Protein 8EVK (pdb70)

Foldseek 3Di:
DDQDKDKDKDFQLWDWAQEAQDPVSRPGTAIKGKIKIWIARDDDDPDDDDVVVLSVVLVVCRRVVNYHHLVRSQVVSVVVVCVVPVRTQKMKMKMWGDPPDPPDIDIDMDIDGHD

Structure (mmCIF, N/CA/C/O backbone):
data_8EVK
#
_entry.id   8EVK
#
_cell.length_a   68.081
_cell.length_b   68.081
_cell.length_c   57.404
_cell.angle_alpha   90.000
_cell.angle_beta   90.000
_cell.angle_gamma   90.000
#
_symmetry.space_group_name_H-M   'I 4'
#
loop_
_entity.id
_entity.type
_entity.pdbx_description
1 polymer 'Dihydroneopterin aldolase'
2 non-polymer PTERINE
3 non-polymer 1,2-ETHANEDIOL
4 water water
#
loop_
_atom_site.group_PDB
_atom_site.id
_atom_site.type_symbol
_atom_site.label_atom_id
_atom_site.label_alt_id
_atom_site.label_comp_id
_atom_site.label_asym_id
_atom_site.label_entity_id
_atom_site.label_seq_id
_atom_site.pdbx_PDB_ins_code
_atom_site.Cartn_x
_atom_site.Cartn_y
_atom_site.Cartn_z
_atom_site.occupancy
_atom_site.B_iso_or_equiv
_atom_site.auth_seq_id
_atom_site.auth_comp_id
_atom_site.auth_asym_id
_atom_site.auth_atom_id
_atom_site.pdbx_PDB_model_num
ATOM 1 N N . GLY A 1 3 ? 3.76600 17.05300 -30.93100 1.000 38.77000 0 GLY A N 1
ATOM 2 C CA . GLY A 1 3 ? 4.52600 15.95200 -30.36300 1.000 47.02000 0 GLY A CA 1
ATOM 3 C C . GLY A 1 3 ? 4.32000 15.81100 -28.86500 1.000 44.16000 0 GLY A C 1
ATOM 4 O O . GLY A 1 3 ? 5.20800 15.35000 -28.14200 1.000 38.20000 0 GLY A O 1
ATOM 5 N N . MET A 1 4 ? 3.13600 16.20200 -28.39900 1.000 41.75000 1 MET A N 1
ATOM 6 C CA . MET A 1 4 ? 2.84000 16.25200 -26.97200 1.000 36.83000 1 MET A CA 1
ATOM 7 C C . MET A 1 4 ? 1.41900 15.76600 -26.75600 1.000 39.46000 1 MET A C 1
ATOM 8 O O . MET A 1 4 ? 0.47500 16.37400 -27.26600 1.000 41.85000 1 MET A O 1
ATOM 13 N N A LYS A 1 5 ? 1.27200 14.66400 -26.02700 0.490 25.14000 2 LYS A N 1
ATOM 14 N N B LYS A 1 5 ? 1.26100 14.68900 -25.98900 0.510 25.11000 2 LYS A N 1
ATOM 15 C CA A LYS A 1 5 ? -0.03100 14.15200 -25.63300 0.490 29.42000 2 LYS A CA 1
ATOM 16 C CA B LYS A 1 5 ? -0.05200 14.15500 -25.65100 0.510 29.41000 2 LYS A CA 1
ATOM 17 C C A LYS A 1 5 ? -0.14800 14.36000 -24.13200 0.490 24.73000 2 LYS A C 1
ATOM 18 C C B LYS A 1 5 ? -0.22100 14.26000 -24.14200 0.510 24.76000 2 LYS A C 1
ATOM 19 O O A LYS A 1 5 ? 0.72900 13.92500 -23.38100 0.490 24.80000 2 LYS A O 1
ATOM 20 O O B LYS A 1 5 ? 0.53900 13.63900 -23.39300 0.510 25.60000 2 LYS A O 1
ATOM 31 N N . THR A 1 6 ? -1.20000 15.05400 -23.70600 1.000 24.39000 3 THR A N 1
ATOM 32 C CA . THR A 1 6 ? -1.42100 15.38300 -22.29900 1.000 19.61000 3 THR A CA 1
ATOM 33 C C . THR A 1 6 ? -2.72300 14.74500 -21.84600 1.000 28.69000 3 THR A C 1
ATOM 34 O O . THR A 1 6 ? -3.78100 15.00100 -22.43400 1.000 29.70000 3 THR A O 1
ATOM 38 N N . LYS A 1 7 ? -2.65500 13.94100 -20.78900 1.000 18.39000 4 LYS A N 1
ATOM 39 C CA . LYS A 1 7 ? -3.82100 13.25300 -20.25900 1.000 18.81000 4 LYS A CA 1
ATOM 40 C C . LYS A 1 7 ? -4.00900 13.74400 -18.83600 1.000 19.15000 4 LYS A C 1
ATOM 41 O O . LYS A 1 7 ? -3.18600 13.44000 -17.96300 1.000 20.14000 4 LYS A O 1
ATOM 47 N N . GLN A 1 8 ? -5.06900 14.50600 -18.59600 1.000 17.79000 5 GLN A N 1
ATOM 48 C CA . GLN A 1 8 ? -5.36600 14.97800 -17.25600 1.000 16.66000 5 GLN A CA 1
ATOM 49 C C . GLN A 1 8 ? -6.26100 13.96700 -16.56700 1.000 18.68000 5 GLN A C 1
ATOM 50 O O . GLN A 1 8 ? -7.08000 13.31000 -17.21100 1.000 18.63000 5 GLN A O 1
ATOM 56 N N . GLY A 1 9 ? -6.10300 13.84600 -15.25900 1.000 16.17000 6 GLY A N 1
ATOM 57 C CA . GLY A 1 9 ? -6.94200 12.96100 -14.47800 1.000 16.59000 6 GLY A CA 1
ATOM 58 C C . GLY A 1 9 ? -7.44200 13.62800 -13.21400 1.000 17.51000 6 GLY A C 1
ATOM 59 O O . GLY A 1 9 ? -6.77600 14.48400 -12.62300 1.000 18.06000 6 GLY A O 1
ATOM 60 N N . VAL A 1 10 ? -8.65300 13.23900 -12.81800 1.000 16.33000 7 VAL A N 1
ATOM 61 C CA . VAL A 1 10 ? -9.18000 13.50600 -11.49000 1.000 17.81000 7 VAL A CA 1
ATOM 62 C C . VAL A 1 10 ? -9.38900 12.15900 -10.81200 1.000 17.70000 7 VAL A C 1
ATOM 63 O O . VAL A 1 10 ? -9.87700 11.20500 -11.43600 1.000 16.99000 7 VAL A O 1
ATOM 67 N N . HIS A 1 11 ? -8.99800 12.07200 -9.54400 1.000 18.37000 8 HIS A N 1
ATOM 68 C CA . HIS A 1 11 ? -8.93000 10.79000 -8.85100 1.000 18.30000 8 HIS A CA 1
ATOM 69 C C . HIS A 1 11 ? -9.64400 10.87800 -7.51600 1.000 22.76000 8 HIS A C 1
ATOM 70 O O . HIS A 1 11 ? -9.40100 11.80600 -6.74000 1.000 23.26000 8 HIS A O 1
ATOM 77 N N . VAL A 1 12 ? -10.55300 9.93400 -7.27300 1.000 16.04000 9 VAL A N 1
ATOM 78 C CA . VAL A 1 12 ? -11.15700 9.73000 -5.96500 1.000 16.85000 9 VAL A CA 1
ATOM 79 C C . VAL A 1 12 ? -10.83900 8.30100 -5.58300 1.000 21.18000 9 VAL A C 1
ATOM 80 O O . VAL A 1 12 ? -11.40200 7.36600 -6.15900 1.000 18.63000 9 VAL A O 1
ATOM 84 N N . HIS A 1 13 ? -9.96800 8.11000 -4.59600 1.000 19.68000 10 HIS A N 1
ATOM 85 C CA . HIS A 1 13 ? -9.51300 6.77500 -4.25800 1.000 21.22000 10 HIS A CA 1
ATOM 86 C C . HIS A 1 13 ? -9.89200 6.45300 -2.82200 1.000 23.31000 10 HIS A C 1
ATOM 87 O O . HIS A 1 13 ? -9.97400 7.35100 -1.97700 1.000 23.96000 10 HIS A O 1
ATOM 94 N N . ASN A 1 14 ? -10.15600 5.16900 -2.58400 1.000 21.36000 11 ASN A N 1
ATOM 95 C CA . ASN A 1 14 ? -10.49000 4.65900 -1.24700 1.000 23.26000 11 ASN A CA 1
ATOM 96 C C . ASN A 1 14 ? -11.65200 5.42200 -0.62800 1.000 26.31000 11 ASN A C 1
ATOM 97 O O . ASN A 1 14 ? -11.66300 5.72300 0.57000 1.000 26.66000 11 ASN A O 1
ATOM 102 N N . LEU A 1 15 ? -12.62200 5.78500 -1.45900 1.000 21.16000 12 LEU A N 1
ATOM 103 C CA . LEU A 1 15 ? -13.85600 6.38600 -0.97000 1.00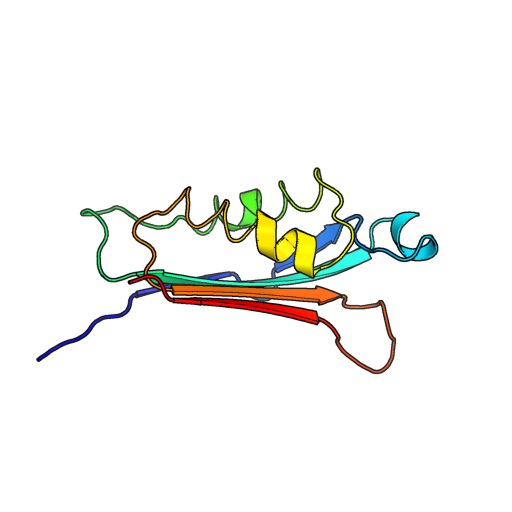0 20.68000 12 LEU A CA 1
ATOM 104 C C . LEU A 1 15 ? -14.64400 5.30300 -0.24700 1.000 27.09000 12 LEU A C 1
ATOM 105 O O . LEU A 1 15 ? -15.09400 4.33300 -0.86500 1.000 20.81000 12 LEU A O 1
ATOM 110 N N . VAL A 1 16 ? -14.79600 5.44200 1.06800 1.000 26.60000 13 VAL A N 1
ATOM 111 C CA . VAL A 1 16 ? -15.36500 4.38700 1.89700 1.000 29.17000 13 VAL A CA 1
ATOM 112 C C . VAL A 1 16 ? -16.66000 4.89400 2.51100 1.000 30.90000 13 VAL A C 1
ATOM 113 O O . VAL A 1 16 ? -16.71200 6.00900 3.04400 1.000 30.51000 13 VAL A O 1
ATOM 117 N N . PHE A 1 17 ? -17.71200 4.08700 2.40200 1.000 29.88000 14 PHE A N 1
ATOM 118 C CA . PHE A 1 17 ? -19.00500 4.40200 2.99000 1.000 28.15000 14 PHE A CA 1
ATOM 119 C C . PHE A 1 17 ? -19.79400 3.10400 3.07100 1.000 23.56000 14 PHE A C 1
ATOM 120 O O . PHE A 1 17 ? -19.34700 2.05900 2.60000 1.000 24.03000 14 PHE A O 1
ATOM 128 N N . GLU A 1 18 ? -20.95700 3.17000 3.71300 1.000 24.57000 15 GLU A N 1
ATOM 129 C CA . GLU A 1 18 ? -21.79900 1.99700 3.88500 1.000 22.68000 15 GLU A CA 1
ATOM 130 C C . GLU A 1 18 ? -23.01500 2.10300 2.98500 1.000 19.92000 15 GLU A C 1
ATOM 131 O O . GLU A 1 18 ? -23.61500 3.17500 2.85200 1.000 25.50000 15 GLU A O 1
ATOM 137 N N . THR A 1 19 ? -23.38700 0.97900 2.38800 1.000 22.94000 16 THR A N 1
ATOM 138 C CA . THR A 1 19 ? -24.52000 0.98400 1.48500 1.000 22.57000 16 THR A CA 1
ATOM 139 C C . THR A 1 19 ? -25.09000 -0.42500 1.40300 1.000 20.60000 16 THR A C 1
ATOM 140 O O . THR A 1 19 ? -24.38800 -1.40700 1.64400 1.000 20.73000 16 THR A O 1
ATOM 144 N N . ILE A 1 20 ? -26.37900 -0.50600 1.07700 1.000 21.55000 17 ILE A N 1
ATOM 145 C CA . ILE A 1 20 ? -26.95800 -1.77500 0.65900 1.000 21.03000 17 ILE A CA 1
ATOM 146 C C . ILE A 1 20 ? -26.42100 -2.10800 -0.72000 1.000 19.41000 17 ILE A C 1
ATOM 147 O O . ILE A 1 20 ? -26.50600 -1.29200 -1.65000 1.000 20.57000 17 ILE A O 1
ATOM 152 N N . LEU A 1 21 ? -25.88000 -3.31000 -0.85800 1.000 20.40000 18 LEU A N 1
ATOM 153 C CA . LEU A 1 21 ? -25.33500 -3.79300 -2.10900 1.000 20.19000 18 LEU A CA 1
ATOM 154 C C . LEU A 1 21 ? -25.27400 -5.30400 -2.01500 1.000 19.74000 18 LEU A C 1
ATOM 155 O O . LEU A 1 21 ? -24.89600 -5.85000 -0.97300 1.000 25.34000 18 LEU A O 1
ATOM 160 N N . GLY A 1 22 ? -25.63800 -5.97700 -3.08100 1.000 17.70000 19 GLY A N 1
ATOM 161 C CA . GLY A 1 22 ? -25.49000 -7.41800 -3.13500 1.000 17.94000 19 GLY A CA 1
ATOM 162 C C . GLY A 1 22 ? -26.64200 -8.14300 -3.78300 1.000 19.22000 19 GLY A C 1
ATOM 163 O O . GLY A 1 22 ? -27.78300 -7.67600 -3.78100 1.000 21.01000 19 GLY A O 1
ATOM 164 N N A ILE A 1 23 ? -26.34300 -9.29300 -4.37900 0.390 20.87000 20 ILE A N 1
ATOM 165 N N B ILE A 1 23 ? -26.34100 -9.31300 -4.34500 0.610 20.87000 20 ILE A N 1
ATOM 166 C CA A ILE A 1 23 ? -27.40500 -10.14700 -4.89500 0.390 22.19000 20 ILE A CA 1
ATOM 167 C CA B ILE A 1 23 ? -27.35500 -10.17500 -4.94100 0.610 22.18000 20 ILE A CA 1
ATOM 168 C C A ILE A 1 23 ? -27.87700 -11.15200 -3.84800 0.390 22.88000 20 ILE A C 1
ATOM 169 C C B ILE A 1 23 ? -27.75600 -11.33700 -4.02800 0.610 21.82000 20 ILE A C 1
ATOM 170 O O A ILE A 1 23 ? -29.07000 -11.47700 -3.79900 0.390 21.70000 20 ILE A O 1
ATOM 171 O O B ILE A 1 23 ? -28.80300 -11.96000 -4.26200 0.610 25.23000 20 ILE A O 1
ATOM 180 N N . LEU A 1 24 ? -26.97300 -11.63300 -2.99500 1.000 26.11000 21 LEU A N 1
ATOM 181 C CA . LEU A 1 24 ? -27.35000 -12.62700 -2.00000 1.000 23.64000 21 LEU A CA 1
ATOM 182 C C . LEU A 1 24 ? -28.22000 -11.99200 -0.92400 1.000 24.82000 21 LEU A C 1
ATOM 183 O O . LEU A 1 24 ? -27.91700 -10.90700 -0.42100 1.000 27.66000 21 LEU A O 1
ATOM 188 N N . GLU A 1 25 ? -29.29800 -12.69200 -0.56400 1.000 27.74000 22 GLU A N 1
ATOM 189 C CA . GLU A 1 25 ? -30.30100 -12.10800 0.32500 1.000 31.78000 22 GLU A CA 1
ATOM 190 C C . GLU A 1 25 ? -29.69700 -11.63900 1.64300 1.000 26.42000 22 GLU A C 1
ATOM 191 O O . GLU A 1 25 ? -30.07400 -10.57900 2.15600 1.000 27.56000 22 GLU A O 1
ATOM 197 N N . PHE A 1 26 ? -28.75300 -12.40800 2.21200 1.000 20.88000 23 PHE A N 1
ATOM 198 C CA . PHE A 1 26 ? -28.20400 -12.03700 3.51100 1.000 18.98000 23 PHE A CA 1
ATOM 199 C C . PHE A 1 26 ? -27.50300 -10.68600 3.47000 1.000 21.95000 23 PHE A C 1
ATOM 200 O O . PHE A 1 26 ? -27.48800 -9.96600 4.47300 1.000 23.63000 23 PHE A O 1
ATOM 208 N N . GLU A 1 27 ? -26.95000 -10.31500 2.31400 1.000 28.88000 24 GLU A N 1
ATOM 209 C CA . GLU A 1 27 ? -26.14500 -9.10300 2.23600 1.000 29.05000 24 GLU A CA 1
ATOM 210 C C . GLU A 1 27 ? -27.00500 -7.86000 2.25400 1.000 32.03000 24 GLU A C 1
ATOM 211 O O . GLU A 1 27 ? -26.55100 -6.79900 2.70100 1.000 32.16000 24 GLU A O 1
ATOM 217 N N . ARG A 1 28 ? -28.23600 -7.97200 1.77800 1.000 25.88000 25 ARG A N 1
ATOM 218 C CA . ARG A 1 28 ? -29.13000 -6.83400 1.63600 1.000 31.44000 25 ARG A CA 1
ATOM 219 C C . ARG A 1 28 ? -29.89700 -6.51100 2.90600 1.000 31.05000 25 ARG A C 1
ATOM 220 O O . ARG A 1 28 ? -30.69700 -5.57000 2.90600 1.000 29.52000 25 ARG A O 1
ATOM 228 N N . LEU A 1 29 ? -29.67700 -7.25200 3.98600 1.000 26.50000 26 LEU A N 1
ATOM 229 C CA . LEU A 1 29 ? -30.39000 -6.95500 5.21700 1.000 24.56000 26 LEU A CA 1
ATOM 230 C C . LEU A 1 29 ? -29.91900 -5.64800 5.83500 1.000 29.31000 26 LEU A C 1
ATOM 231 O O . LEU A 1 29 ? -30.72400 -4.91000 6.41600 1.000 32.07000 26 LEU A O 1
ATOM 236 N N . LYS A 1 30 ? -28.63000 -5.34700 5.72800 1.000 25.18000 27 LYS A N 1
ATOM 237 C CA . LYS A 1 30 ? -28.04100 -4.17900 6.36700 1.000 24.32000 27 LYS A CA 1
ATOM 238 C C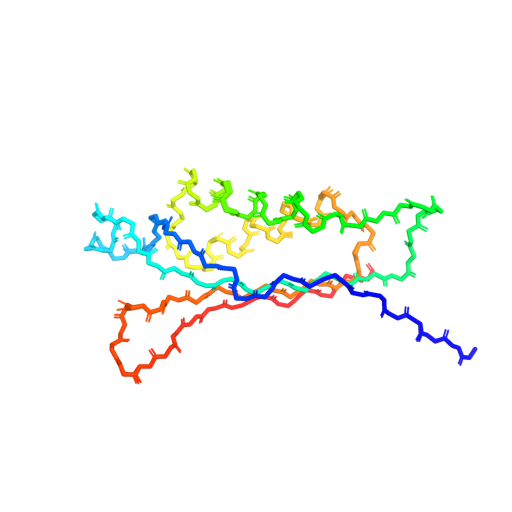 . LYS A 1 30 ? -26.97200 -3.62100 5.43900 1.000 22.29000 27 LYS A C 1
ATOM 239 O O . LYS A 1 30 ? -26.42200 -4.35200 4.61200 1.000 26.35000 27 LYS A O 1
ATOM 245 N N . PRO A 1 31 ? -26.69200 -2.31500 5.52400 1.000 29.55000 28 PRO A N 1
ATOM 246 C CA . PRO A 1 31 ? -25.60100 -1.74000 4.71900 1.000 24.94000 28 PRO A CA 1
ATOM 247 C C . PRO A 1 31 ? -24.26100 -2.35400 5.09300 1.000 27.55000 28 PRO A C 1
ATOM 248 O O . PRO A 1 31 ? -24.03100 -2.75000 6.24100 1.000 26.99000 28 PRO A O 1
ATOM 252 N N . GLN A 1 32 ? -23.36100 -2.42900 4.10400 1.000 22.73000 29 GLN A N 1
ATOM 253 C CA . GLN A 1 32 ? -22.02600 -2.98000 4.30700 1.000 21.49000 29 GLN A CA 1
ATOM 254 C C . GLN A 1 32 ? -20.99200 -1.97500 3.81900 1.000 25.86000 29 GLN A C 1
ATOM 255 O O . GLN A 1 32 ? -21.30200 -1.07400 3.03600 1.000 23.16000 29 GLN A O 1
ATOM 261 N N . LYS A 1 33 ? -19.76000 -2.14200 4.29700 1.000 28.77000 30 LYS A N 1
ATOM 262 C CA . LYS A 1 33 ? -18.69900 -1.18800 4.00000 1.000 27.22000 30 LYS A CA 1
ATOM 263 C C . LYS A 1 33 ? -18.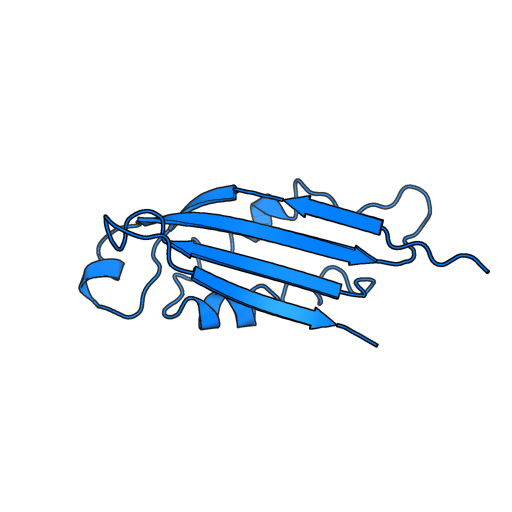10100 -1.50000 2.64000 1.000 21.78000 30 LYS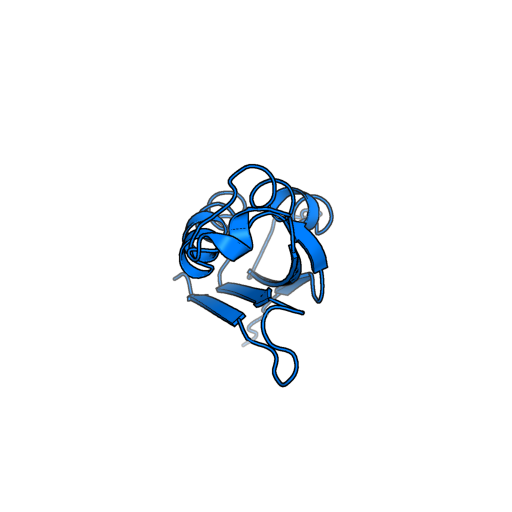 A C 1
ATOM 264 O O . LYS A 1 33 ? -17.65900 -2.62500 2.38300 1.000 24.04000 30 LYS A O 1
ATOM 270 N N . ILE A 1 34 ? -18.06900 -0.49300 1.77100 1.000 23.49000 31 ILE A N 1
ATOM 271 C CA . ILE A 1 34 ? -17.44600 -0.64600 0.46900 1.000 23.65000 31 ILE A CA 1
ATOM 272 C C . ILE A 1 34 ? -16.37700 0.42500 0.29100 1.000 21.55000 31 ILE A C 1
ATOM 273 O O . ILE A 1 34 ? -16.32400 1.41600 1.01600 1.000 23.04000 31 ILE A O 1
ATOM 278 N N . SER A 1 35 ? -15.54600 0.22600 -0.72700 1.000 19.55000 32 SER A N 1
ATOM 279 C CA . SER A 1 35 ? -14.48700 1.16500 -1.05200 1.000 21.06000 32 SER A CA 1
ATOM 280 C C . SER A 1 35 ? -14.52800 1.35400 -2.55900 1.000 17.09000 32 SER A C 1
ATOM 281 O O . SER A 1 35 ? -14.55900 0.36700 -3.29700 1.000 18.78000 32 SER A O 1
ATOM 284 N N . VAL A 1 36 ? -14.54300 2.60800 -3.00400 1.000 17.09000 33 VAL A N 1
ATOM 285 C CA . VAL A 1 36 ? -14.66600 2.92800 -4.43000 1.000 14.56000 33 VAL A CA 1
ATOM 286 C C . VAL A 1 36 ? -13.41700 3.67000 -4.88300 1.000 17.49000 33 VAL A C 1
ATOM 287 O O . VAL A 1 36 ? -12.95200 4.59500 -4.20700 1.000 16.67000 33 VAL A O 1
ATOM 291 N N . ASP A 1 37 ? -12.89600 3.29700 -6.05400 1.000 14.49000 34 ASP A N 1
ATOM 292 C CA . ASP A 1 37 ? -11.82600 4.04900 -6.69900 1.000 15.44000 34 ASP A CA 1
ATOM 293 C C . ASP A 1 37 ? -12.35000 4.52000 -8.04500 1.000 15.54000 34 ASP A C 1
ATOM 294 O O . ASP A 1 37 ? -12.92700 3.72400 -8.80100 1.000 15.60000 34 ASP A O 1
ATOM 299 N N . LEU A 1 38 ? -12.18200 5.80100 -8.33100 1.000 14.64000 35 LEU A N 1
ATOM 300 C CA . LEU A 1 38 ? -12.59700 6.36800 -9.61000 1.000 13.56000 35 LEU A CA 1
ATOM 301 C C . LEU A 1 38 ? -11.48000 7.21700 -10.19500 1.000 15.49000 35 LEU A C 1
ATOM 302 O O . LEU A 1 38 ? -10.93400 8.08900 -9.51100 1.000 15.28000 35 LEU A O 1
ATOM 307 N N . ASP A 1 39 ? -11.15700 6.97700 -11.46200 1.000 14.80000 36 ASP A N 1
ATOM 308 C CA . ASP A 1 39 ? -10.27100 7.84000 -12.22900 1.000 14.77000 36 ASP A CA 1
ATOM 309 C C . ASP A 1 39 ? -11.06500 8.33400 -13.42400 1.000 17.40000 36 ASP A C 1
ATOM 310 O O . ASP A 1 39 ? -11.68500 7.53000 -14.13300 1.000 15.90000 36 ASP A O 1
ATOM 315 N N . LEU A 1 40 ? -11.05800 9.64100 -13.64400 1.000 14.18000 37 LEU A N 1
ATOM 316 C CA . LEU A 1 40 ? -11.66100 10.23100 -14.83100 1.000 14.63000 37 LEU A CA 1
ATOM 317 C C . LEU A 1 40 ? -10.55700 10.94500 -15.58700 1.000 16.76000 37 LEU A C 1
ATOM 318 O O . LEU A 1 40 ? -9.86200 11.78600 -15.00800 1.000 20.26000 37 LEU A O 1
ATOM 323 N N . PHE A 1 41 ? -10.40700 10.64200 -16.86900 1.000 15.64000 38 PHE A N 1
ATOM 324 C CA . PHE A 1 41 ? -9.33200 11.22900 -17.65900 1.000 15.19000 38 PHE A CA 1
ATOM 325 C C . PHE A 1 41 ? -9.91900 12.05500 -18.79400 1.000 18.81000 38 PHE A C 1
ATOM 326 O O . PHE A 1 41 ? -10.99300 11.74100 -19.31600 1.000 20.14000 38 PHE A O 1
ATOM 334 N N . TYR A 1 42 ? -9.20700 13.11300 -19.16400 1.000 18.34000 39 TYR A N 1
ATOM 335 C CA . TYR A 1 42 ? -9.64800 13.95600 -20.27000 1.000 21.62000 39 TYR A CA 1
ATOM 336 C C . TYR A 1 42 ? -8.44700 14.64200 -20.90100 1.000 20.76000 39 TYR A C 1
ATOM 337 O O . TYR A 1 42 ? -7.33700 14.63900 -20.36100 1.000 23.15000 39 TYR A O 1
ATOM 346 N N . THR A 1 43 ? -8.68200 15.24200 -22.06800 1.000 26.07000 40 THR A N 1
ATOM 347 C CA . THR A 1 43 ? -7.64400 15.99700 -22.75200 1.000 33.62000 40 THR A CA 1
ATOM 348 C C . THR A 1 43 ? -7.83300 17.50500 -22.63600 1.000 37.31000 40 THR A C 1
ATOM 349 O O . THR A 1 43 ? -6.84900 18.22300 -22.45200 1.000 47.18000 40 THR A O 1
ATOM 353 N N . GLN A 1 44 ? -9.06400 18.01700 -22.69800 1.000 34.64000 41 GLN A N 1
ATOM 354 C CA . GLN A 1 44 ? -9.22100 19.44700 -22.46900 1.000 46.29000 41 GLN A CA 1
ATOM 355 C C . GLN A 1 44 ? -10.62900 19.78300 -22.00800 1.000 46.84000 41 GLN A C 1
ATOM 356 O O . GLN A 1 44 ? -11.60200 19.15900 -22.43800 1.000 46.35000 41 GLN A O 1
ATOM 362 N N . LEU A 1 45 ? -10.64300 20.76400 -21.04300 1.000 49.56000 42 LEU A N 1
ATOM 363 C CA . LEU A 1 45 ? -11.80300 21.42700 -20.47400 1.000 55.02000 42 LEU A CA 1
ATOM 364 C C . LEU A 1 45 ? -11.79500 22.89500 -20.89000 1.000 66.14000 42 LEU A C 1
ATOM 365 O O . LEU A 1 45 ? -10.83300 23.37600 -21.49600 1.000 69.03000 42 LEU A O 1
ATOM 370 N N . PRO A 1 46 ? -12.85900 23.63900 -20.58900 1.000 71.90000 43 PRO A N 1
ATOM 371 C CA . PRO A 1 46 ? -12.79600 25.09900 -20.73700 1.000 69.03000 43 PRO A CA 1
ATOM 372 C C . PRO A 1 46 ? -11.86600 25.72500 -19.70600 1.000 69.06000 43 PRO A C 1
ATOM 373 O O . PRO A 1 46 ? -11.40400 25.08800 -18.75500 1.000 64.84000 43 PRO A O 1
ATOM 377 N N . ASN A 1 47 ? -11.59700 27.01100 -19.91300 0.600 68.17000 44 ASN A N 1
ATOM 378 C CA . ASN A 1 47 ? -10.71100 27.75900 -19.03100 0.600 69.33000 44 ASN A CA 1
ATOM 379 C C . ASN A 1 47 ? -11.35600 27.94000 -17.65900 0.600 70.94000 44 ASN A C 1
ATOM 380 O O . ASN A 1 47 ? -12.52200 28.33600 -17.55700 0.600 70.95000 44 ASN A O 1
ATOM 385 N N . LYS A 1 48 ? -10.59500 27.63100 -16.60400 1.000 70.39000 45 LYS A N 1
ATOM 386 C CA . LYS A 1 48 ? -11.05000 27.62800 -15.21100 1.000 71.15000 45 LYS A CA 1
ATOM 387 C C . LYS A 1 48 ? -12.16100 26.61800 -14.91900 1.000 67.22000 45 LYS A C 1
ATOM 388 O O . LYS A 1 48 ? -12.74700 26.64900 -13.82900 1.000 63.01000 45 LYS A O 1
ATOM 394 N N . ALA A 1 49 ? -12.46900 25.72800 -15.85700 1.000 63.87000 46 ALA A N 1
ATOM 395 C CA . ALA A 1 49 ? -13.38300 24.62800 -15.60200 1.000 58.86000 46 ALA A CA 1
ATOM 396 C C . ALA A 1 49 ? -12.61600 23.44500 -15.01600 1.000 53.62000 46 ALA A C 1
ATOM 397 O O . ALA A 1 49 ? -11.40200 23.31100 -15.18800 1.000 48.63000 46 ALA A O 1
ATOM 399 N N . TYR A 1 50 ? -13.37900 22.56400 -14.30600 1.000 47.75000 47 TYR A N 1
ATOM 400 C CA . TYR A 1 50 ? -12.73000 21.42300 -13.68000 1.000 36.23000 47 TYR A CA 1
ATOM 401 C C . TYR A 1 50 ? -13.79000 20.38600 -13.34200 1.000 39.61000 47 TYR A C 1
ATOM 402 O O . TYR A 1 50 ? -14.96600 20.71700 -13.16800 1.000 42.15000 47 TYR A O 1
ATOM 411 N N . LEU A 1 51 ? -13.37100 19.12600 -13.29600 1.000 32.47000 48 LEU A N 1
ATOM 412 C CA . LEU A 1 51 ? -14.23900 18.04300 -12.84400 1.000 32.35000 48 LEU A CA 1
ATOM 413 C C . LEU A 1 51 ? -14.15500 18.03400 -11.32400 1.000 34.24000 48 LEU A C 1
ATOM 414 O O . LEU A 1 51 ? -13.17800 17.55800 -10.74200 1.000 28.73000 48 LEU A O 1
ATOM 419 N N . ASP A 1 52 ? -15.17900 18.57600 -10.67900 1.000 30.32000 49 ASP A N 1
ATOM 420 C CA . ASP A 1 52 ? -15.14300 18.84000 -9.24800 1.000 27.68000 49 ASP A CA 1
ATOM 421 C C . ASP A 1 52 ? -15.18900 17.52600 -8.47300 1.000 36.17000 49 ASP A C 1
ATOM 422 O O . ASP A 1 52 ? -16.21900 16.84400 -8.45800 1.000 31.43000 49 ASP A O 1
ATOM 427 N N . TYR A 1 53 ? -14.08800 17.17600 -7.79700 1.000 26.24000 50 TYR A N 1
ATOM 428 C CA . TYR A 1 53 ? -14.07200 15.94000 -7.02500 1.000 24.27000 50 TYR A CA 1
ATOM 429 C C . TYR A 1 53 ? -15.12300 15.92800 -5.92100 1.000 33.74000 50 TYR A C 1
ATOM 430 O O . TYR A 1 53 ? -15.52600 14.84600 -5.48200 1.000 32.18000 50 TYR A O 1
ATOM 439 N N . ILE A 1 54 ? -15.58200 17.10300 -5.47700 1.000 30.15000 51 ILE A N 1
ATOM 440 C CA . ILE A 1 54 ? -16.62200 17.16600 -4.45200 1.000 30.46000 51 ILE A CA 1
ATOM 441 C C . ILE A 1 54 ? -17.93700 16.61000 -4.99200 1.000 23.97000 51 ILE A C 1
ATOM 442 O O . ILE A 1 54 ? -18.55200 15.72300 -4.38500 1.000 35.05000 51 ILE A O 1
ATOM 447 N N A LYS A 1 55 ? -18.37600 17.10500 -6.15300 0.490 30.11000 52 LYS A N 1
ATOM 448 N N B LYS A 1 55 ? -18.40100 17.14800 -6.11700 0.510 30.14000 52 LYS A N 1
ATOM 449 C CA A LYS A 1 55 ? -19.62300 16.63700 -6.75500 0.490 29.95000 52 LYS A CA 1
ATOM 450 C CA B LYS A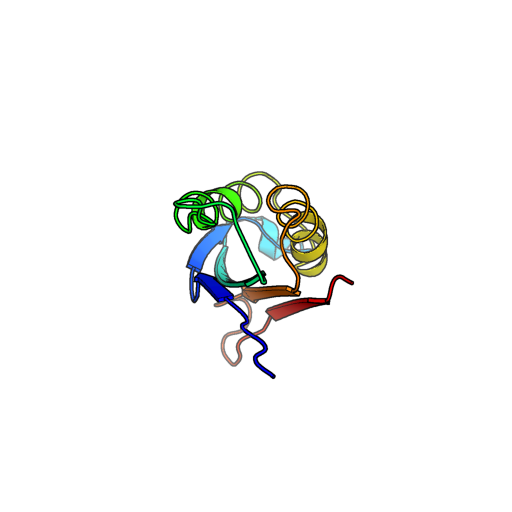 1 55 ? -19.61600 16.61700 -6.71900 0.510 29.97000 52 LYS A CA 1
ATOM 451 C C A LYS A 1 55 ? -19.50500 15.23100 -7.32600 0.490 28.78000 52 LYS A C 1
ATOM 452 C C B LYS A 1 55 ? -19.45500 15.13700 -7.03200 0.510 29.45000 52 LYS A C 1
ATOM 453 O O A LYS A 1 55 ? -20.52900 14.58400 -7.57600 0.490 24.58000 52 LYS A O 1
ATOM 454 O O B LYS A 1 55 ? -20.35300 14.33400 -6.75000 0.510 26.05000 52 LYS A O 1
ATOM 465 N N . ILE A 1 56 ? -18.28600 14.75100 -7.55300 1.000 28.22000 53 ILE A N 1
ATOM 466 C CA . ILE A 1 56 ? -18.09800 13.38900 -8.04000 1.000 29.19000 53 ILE A CA 1
ATOM 467 C C . ILE A 1 56 ? -18.28000 12.39800 -6.90200 1.000 27.89000 53 ILE A C 1
ATOM 468 O O . ILE A 1 56 ? -19.00200 11.39500 -7.02200 1.000 23.57000 53 ILE A O 1
ATOM 473 N N . GLN A 1 57 ? -17.64200 12.67800 -5.77100 1.000 22.39000 54 GLN A N 1
ATOM 474 C CA . GLN A 1 57 ? -17.75300 11.82100 -4.60500 1.000 23.98000 54 GLN A CA 1
ATOM 475 C C . GLN A 1 57 ? -19.18800 11.77500 -4.10100 1.000 27.78000 54 GLN A C 1
ATOM 476 O O . GLN A 1 57 ? -19.71000 10.70200 -3.78300 1.000 26.39000 54 GLN A O 1
ATOM 482 N N . GLU A 1 58 ? -19.85900 12.92600 -4.07300 1.000 29.24000 55 GLU A N 1
ATOM 483 C CA . GLU A 1 58 ? -21.22800 12.95600 -3.56700 1.000 29.81000 55 GLU A CA 1
ATOM 484 C C . GLU A 1 58 ? -22.18300 12.21000 -4.48900 1.000 27.27000 55 GLU A C 1
ATOM 485 O O . GLU A 1 58 ? -23.10300 11.53900 -4.01200 1.000 28.37000 55 GLU A O 1
ATOM 491 N N . LEU A 1 59 ? -21.97300 12.29700 -5.80200 1.000 28.44000 56 LEU A N 1
ATOM 492 C CA . LEU A 1 59 ? -22.83100 11.57400 -6.73500 1.000 22.61000 56 LEU A CA 1
ATOM 493 C C . LEU A 1 59 ? -22.67700 10.06400 -6.56800 1.000 26.19000 56 LEU A C 1
ATOM 494 O O . LEU A 1 59 ? -23.67200 9.32500 -6.57100 1.000 24.65000 56 LEU A O 1
ATOM 499 N N . ILE A 1 60 ? -21.44200 9.58300 -6.40600 1.000 24.44000 57 ILE A N 1
ATOM 500 C CA . ILE A 1 60 ? -21.22500 8.14400 -6.25600 1.000 21.03000 57 ILE A CA 1
ATOM 501 C C . ILE A 1 60 ? -21.92700 7.62600 -5.01300 1.000 25.09000 57 ILE A C 1
ATOM 502 O O . ILE A 1 60 ? -22.63400 6.61300 -5.05400 1.000 22.07000 57 ILE A O 1
ATOM 507 N N A GLN A 1 61 ? -21.76200 8.32700 -3.89300 0.570 21.36000 58 GLN A N 1
ATOM 508 N N B GLN A 1 61 ? -21.72000 8.29300 -3.87700 0.430 21.39000 58 GLN A N 1
ATOM 509 C CA A GLN A 1 61 ? -22.46300 7.92300 -2.68400 0.570 23.77000 58 GLN A CA 1
ATOM 510 C CA B GLN A 1 61 ? -22.25400 7.77000 -2.62500 0.430 23.81000 58 GLN A CA 1
ATOM 511 C C A GLN A 1 61 ? -23.97100 8.01100 -2.87800 0.570 22.77000 58 GLN A C 1
ATOM 512 C C B GLN A 1 61 ? -23.77300 7.85900 -2.59000 0.430 24.36000 58 GLN A C 1
ATOM 513 O O A GLN A 1 61 ? -24.70400 7.08600 -2.50900 0.570 23.17000 58 GLN A O 1
ATOM 514 O O B GLN A 1 61 ? -24.44600 6.91500 -2.15700 0.430 22.96000 58 GLN A O 1
ATOM 525 N N A LYS A 1 62 ? -24.44800 9.09300 -3.50100 0.570 22.73000 59 LYS A N 1
ATOM 526 N N B LYS A 1 62 ? -24.32700 8.98900 -3.03400 0.430 23.36000 59 LYS A N 1
ATOM 527 C CA A LYS A 1 62 ? -25.88700 9.25900 -3.68500 0.570 19.94000 59 LYS A CA 1
ATOM 528 C CA B LYS A 1 62 ? -25.77400 9.16600 -3.02300 0.430 22.13000 59 LYS A CA 1
ATOM 529 C C A LYS A 1 62 ? -26.48400 8.12800 -4.51200 0.570 24.05000 59 LYS A C 1
ATOM 530 C C B LYS A 1 62 ? -26.46300 8.11500 -3.88300 0.430 22.67000 59 LYS A C 1
ATOM 531 O O A LYS A 1 62 ? -27.55000 7.60000 -4.17300 0.570 21.50000 59 LYS A O 1
ATOM 532 O O B LYS A 1 62 ? -27.43600 7.48600 -3.45100 0.430 23.91000 59 LYS A O 1
ATOM 543 N N A MET A 1 63 ? -25.81900 7.74000 -5.60100 0.570 19.31000 60 MET A N 1
ATOM 544 N N B MET A 1 63 ? -25.96700 7.90600 -5.10600 0.430 20.65000 60 MET A N 1
ATOM 545 C CA A MET A 1 63 ? -26.38900 6.69700 -6.44800 0.570 18.78000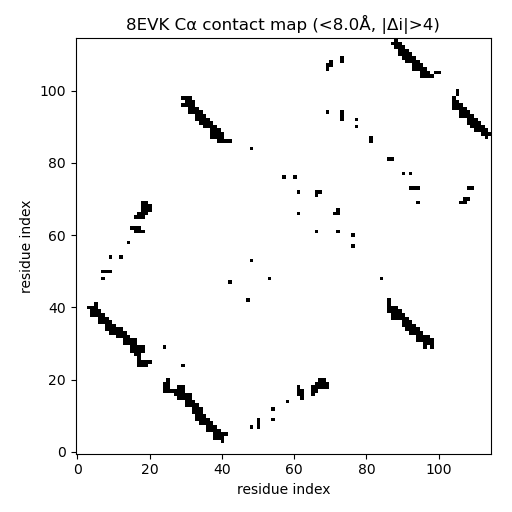 60 MET A CA 1
ATOM 546 C CA B MET A 1 63 ? -26.59600 6.94200 -6.00600 0.430 19.60000 60 MET A CA 1
ATOM 547 C C A MET A 1 63 ? -26.35400 5.33900 -5.76000 0.570 22.07000 60 MET A C 1
ATOM 548 C C B MET A 1 63 ? -26.54800 5.53300 -5.43000 0.430 21.26000 60 MET A C 1
ATOM 549 O O A MET A 1 63 ? -27.32100 4.57400 -5.84400 0.570 21.68000 60 MET A O 1
ATOM 550 O O B MET A 1 63 ? -27.57200 4.84500 -5.36100 0.430 21.30000 60 MET A O 1
ATOM 559 N N A MET A 1 64 ? -25.25800 5.01900 -5.06800 0.570 20.37000 61 MET A N 1
ATOM 560 N N B MET A 1 64 ? -25.36300 5.08000 -5.01500 0.430 20.34000 61 MET A N 1
ATOM 561 C CA A MET A 1 64 ? -25.16300 3.71500 -4.41800 0.570 21.44000 61 MET A CA 1
ATOM 562 C CA B MET A 1 64 ? -25.25700 3.72900 -4.47300 0.430 21.40000 61 MET A CA 1
ATOM 563 C C A MET A 1 64 ? -26.18200 3.58600 -3.29200 0.570 21.01000 61 MET A C 1
ATOM 564 C C B MET A 1 64 ? -26.14400 3.55400 -3.24800 0.430 21.04000 61 MET A C 1
ATOM 565 O O A MET A 1 64 ? -26.91700 2.59300 -3.21600 0.570 22.24000 61 MET A O 1
ATOM 566 O O B MET A 1 64 ? -26.75600 2.49400 -3.06300 0.430 22.83000 61 MET A O 1
ATOM 575 N N . GLN A 1 65 ? -26.21400 4.58400 -2.38700 1.000 21.99000 62 GLN A N 1
ATOM 576 C CA . GLN A 1 65 ? -27.09400 4.50600 -1.21700 1.000 23.98000 62 GLN A CA 1
ATOM 577 C C . GLN A 1 65 ? -28.58700 4.49500 -1.58300 1.000 28.01000 62 GLN A C 1
ATOM 578 O O . GLN A 1 65 ? -29.38700 3.74000 -0.96700 1.000 36.22000 62 GLN A O 1
ATOM 584 N N . GLU A 1 66 ? -28.96500 5.25800 -2.63000 1.000 24.76000 63 GLU A N 1
ATOM 585 C CA . GLU A 1 66 ? -30.37800 5.31400 -2.99600 1.000 27.98000 63 GLU A CA 1
ATOM 586 C C . GLU A 1 66 ? -30.79700 4.12600 -3.85300 1.000 27.92000 63 GLU A C 1
ATOM 587 O O . GLU A 1 66 ? -31.89400 3.58400 -3.66700 1.000 32.46000 63 GLU A O 1
ATOM 593 N N . LYS A 1 67 ? -29.96200 3.72300 -4.81000 1.000 23.20000 64 LYS A N 1
ATOM 594 C CA . LYS A 1 67 ? -30.36300 2.69000 -5.76200 1.000 22.38000 64 LYS A CA 1
ATOM 595 C C . LYS A 1 67 ? -30.23700 1.27200 -5.22400 1.000 20.94000 64 LYS A C 1
ATOM 596 O O . LYS A 1 67 ? -30.91900 0.38000 -5.74400 1.000 22.59000 64 LYS A O 1
ATOM 602 N N . GLN A 1 68 ? -29.39500 1.04200 -4.21600 1.000 21.48000 65 GLN A N 1
ATOM 603 C CA . GLN A 1 68 ? -29.27900 -0.26300 -3.55700 1.000 20.22000 65 GLN A CA 1
ATOM 604 C C . GLN A 1 68 ? -29.07300 -1.38300 -4.58300 1.000 19.74000 65 GLN A C 1
ATOM 605 O O . GLN A 1 68 ? -29.84500 -2.33800 -4.68700 1.000 21.84000 65 GLN A O 1
ATOM 611 N N . TYR A 1 69 ? -28.00300 -1.24400 -5.36300 1.000 17.52000 66 TYR A N 1
ATOM 612 C CA . TYR A 1 69 ? -27.75800 -2.13900 -6.47900 1.000 17.05000 66 TYR A CA 1
ATOM 613 C C . TYR A 1 69 ? -27.59100 -3.58700 -6.02400 1.000 17.02000 66 TYR A C 1
ATOM 614 O O . TYR A 1 69 ? -27.20700 -3.88300 -4.88800 1.000 18.31000 66 TYR A O 1
ATOM 623 N N . LEU A 1 70 ? -27.87500 -4.50100 -6.95400 1.000 17.03000 67 LEU A N 1
ATOM 624 C CA . LEU A 1 70 ? -27.70600 -5.93000 -6.73400 1.000 16.95000 67 LEU A CA 1
ATOM 625 C C . LEU A 1 70 ? -26.24900 -6.33200 -6.96300 1.000 16.19000 67 LEU A C 1
ATOM 626 O O . LEU A 1 70 ? -25.46000 -6.36300 -6.01200 1.000 18.03000 67 LEU A O 1
ATOM 631 N N . LEU A 1 71 ? -25.87600 -6.63900 -8.19900 1.000 20.43000 68 LEU A N 1
ATOM 632 C CA . LEU A 1 71 ? -24.48300 -6.96000 -8.49000 1.000 18.46000 68 LEU A CA 1
ATOM 633 C C . LEU A 1 71 ? -23.62800 -5.70100 -8.46800 1.000 24.17000 68 LEU A C 1
ATOM 634 O O . LEU A 1 71 ? -24.10400 -4.59400 -8.74800 1.000 18.40000 68 LEU A O 1
ATOM 639 N N . ILE A 1 72 ? -22.34700 -5.87000 -8.11400 1.000 19.37000 69 ILE A N 1
ATOM 640 C CA . ILE A 1 72 ? -21.41000 -4.76300 -8.28500 1.000 16.09000 69 ILE A CA 1
ATOM 641 C C . ILE A 1 72 ? -21.45400 -4.29300 -9.72600 1.000 18.76000 69 ILE A C 1
ATOM 642 O O . ILE A 1 72 ? -21.41500 -3.08700 -10.00500 1.000 17.91000 69 ILE A O 1
ATOM 647 N N . GLU A 1 73 ? -21.54900 -5.24600 -10.65600 1.000 18.51000 70 GLU A N 1
ATOM 648 C CA . GLU A 1 73 ? -21.58700 -4.93500 -12.07600 1.000 18.61000 70 GLU A CA 1
ATOM 649 C C . GLU A 1 73 ? -22.79300 -4.07100 -12.42000 1.000 20.58000 70 GLU A C 1
ATOM 650 O O . GLU A 1 73 ? -22.72100 -3.25500 -13.34100 1.000 21.32000 70 GLU A O 1
ATOM 656 N N . ASP A 1 74 ? -23.89600 -4.21000 -11.67800 1.000 20.62000 71 ASP A N 1
ATOM 657 C CA . ASP A 1 74 ? -25.04400 -3.33500 -11.90600 1.000 22.50000 71 ASP A CA 1
ATOM 658 C C . ASP A 1 74 ? -24.71800 -1.90100 -11.51000 1.000 20.60000 71 ASP A C 1
ATOM 659 O O . ASP A 1 74 ? -25.05900 -0.95700 -12.23300 1.000 17.54000 71 ASP A O 1
ATOM 664 N N . ALA A 1 75 ? -24.04700 -1.72300 -10.36900 1.000 18.44000 72 ALA A N 1
ATOM 665 C CA . ALA A 1 75 ? -23.58700 -0.40300 -9.96300 1.000 16.22000 72 ALA A CA 1
ATOM 666 C C . ALA A 1 75 ? -22.62000 0.17500 -10.98200 1.000 16.91000 72 ALA A C 1
ATOM 667 O O . ALA A 1 75 ? -22.72500 1.35300 -11.33800 1.000 16.77000 72 ALA A O 1
ATOM 669 N N . LEU A 1 76 ? -21.68100 -0.63500 -11.47200 1.000 15.86000 73 LEU A N 1
ATOM 670 C CA . LEU A 1 76 ? -20.67500 -0.10600 -12.39400 1.000 15.27000 73 LEU A CA 1
ATOM 671 C C . LEU A 1 76 ? -21.31200 0.36700 -13.69000 1.000 18.39000 73 LEU A C 1
ATOM 672 O O . LEU A 1 76 ? -20.89900 1.38300 -14.26500 1.000 17.64000 73 LEU A O 1
ATOM 677 N N . LYS A 1 77 ? -22.27700 -0.40000 -14.18700 1.000 17.99000 74 LYS A N 1
ATOM 678 C CA . LYS A 1 77 ? -22.97400 -0.06000 -15.42800 1.000 19.35000 74 LYS A CA 1
ATOM 679 C C . LYS A 1 77 ? -23.67100 1.28300 -15.30100 1.000 19.33000 74 LYS A C 1
ATOM 680 O O . LYS A 1 77 ? -23.53500 2.16000 -16.17000 1.000 21.06000 74 LYS A O 1
ATOM 686 N N . ASP A 1 78 ? -24.44000 1.45000 -14.22200 1.000 17.65000 75 ASP A N 1
ATOM 687 C CA . ASP A 1 78 ? -25.21300 2.66900 -14.00800 1.000 20.12000 75 ASP A CA 1
ATOM 688 C C . ASP A 1 78 ? -24.30300 3.86000 -13.73500 1.000 22.60000 75 ASP A C 1
ATOM 689 O O . ASP A 1 78 ? -24.44100 4.91900 -14.36600 1.000 20.37000 75 ASP A O 1
ATOM 694 N N . LEU A 1 79 ? -23.36500 3.70500 -12.79100 1.000 19.07000 76 LEU A N 1
ATOM 695 C CA . LEU A 1 79 ? -22.50200 4.81300 -12.40000 1.000 17.63000 76 LEU A CA 1
ATOM 696 C C . LEU A 1 79 ? -21.65000 5.29500 -13.56200 1.000 17.76000 76 LEU A C 1
ATOM 697 O O . LEU A 1 79 ? -21.46700 6.50100 -13.73800 1.000 20.73000 76 LEU A O 1
ATOM 702 N N A SER A 1 80 ? -21.10000 4.37300 -14.35200 0.810 17.02000 77 SER A N 1
ATOM 703 N N B SER A 1 80 ? -21.12500 4.37400 -14.36900 0.190 17.12000 77 SER A N 1
ATOM 704 C CA A SER A 1 80 ? -20.25100 4.79400 -15.46300 0.810 18.41000 77 SER A CA 1
ATOM 705 C CA B SER A 1 80 ? -20.23400 4.76500 -15.45600 0.190 18.31000 77 SER A CA 1
ATOM 706 C C A SER A 1 80 ? -21.06000 5.56900 -16.48900 0.810 19.55000 77 SER A C 1
ATOM 707 C C B SER A 1 80 ? -20.97800 5.40000 -16.62700 0.190 19.29000 77 SER A C 1
ATOM 708 O O A SER A 1 80 ? -20.62400 6.62300 -16.96200 0.810 20.60000 77 SER A O 1
ATOM 709 O O B SER A 1 80 ? -20.37300 6.16300 -17.38700 0.190 18.09000 77 SER A O 1
ATOM 714 N N . GLN A 1 81 ? -22.26600 5.09300 -16.80000 1.000 19.77000 78 GLN A N 1
ATOM 715 C CA . GLN A 1 81 ? -23.09200 5.81000 -17.77000 1.000 19.00000 78 GLN A CA 1
ATOM 716 C C . GLN A 1 81 ? -23.47300 7.18200 -17.23700 1.000 20.28000 78 GLN A C 1
ATOM 717 O O . GLN A 1 81 ? -23.42900 8.18000 -17.97500 1.000 22.96000 78 GLN A O 1
ATOM 723 N N A ILE A 1 82 ? -23.76700 7.26800 -15.93900 0.850 19.08000 79 ILE A N 1
ATOM 724 N N B ILE A 1 82 ? -23.83900 7.26100 -15.95800 0.150 19.25000 79 ILE A N 1
ATOM 725 C CA A ILE A 1 82 ? -24.09300 8.54900 -15.32400 0.850 19.06000 79 ILE A CA 1
ATOM 726 C CA B ILE A 1 82 ? -24.26000 8.53200 -15.38700 0.150 19.55000 79 ILE A CA 1
ATOM 727 C C A ILE A 1 82 ? -22.89800 9.48600 -15.38100 0.850 23.29000 79 ILE A C 1
ATOM 728 C C B ILE A 1 82 ? -23.09500 9.49900 -15.24100 0.150 23.21000 79 ILE A C 1
ATOM 729 O O A ILE A 1 82 ? -23.03300 10.67800 -15.68500 0.850 23.05000 79 ILE A O 1
ATOM 730 O O B ILE A 1 82 ? -23.30500 10.71700 -15.17100 0.150 23.26000 79 ILE A O 1
ATOM 739 N N A LEU A 1 83 ? -21.70800 8.97200 -15.07700 0.850 22.49000 80 LEU A N 1
ATOM 740 N N B LEU A 1 83 ? -21.86500 8.98700 -15.19300 0.150 22.18000 80 LEU A N 1
ATOM 741 C CA A LEU A 1 83 ? -20.55100 9.85900 -15.02300 0.850 21.24000 80 LEU A CA 1
ATOM 742 C CA B LEU A 1 83 ? -20.70500 9.86000 -15.06600 0.150 21.52000 80 LEU A CA 1
ATOM 743 C C A LEU A 1 83 ? -20.18900 10.38700 -16.40600 0.850 22.78000 80 LEU A C 1
ATOM 744 C C B LEU A 1 83 ? -20.27000 10.39700 -16.42200 0.150 22.72000 80 LEU A C 1
ATOM 745 O O A LEU A 1 83 ? -19.82300 11.56000 -16.54000 0.850 23.71000 80 LEU A O 1
ATOM 746 O O B LEU A 1 83 ? -19.93000 11.57900 -16.54900 0.150 23.92000 80 LEU A O 1
ATOM 755 N N . LYS A 1 84 ? -20.26700 9.53400 -17.43900 1.000 19.67000 81 LYS A N 1
ATOM 756 C CA . LYS A 1 84 ? -19.93900 9.96500 -18.79900 1.000 17.87000 81 LYS A CA 1
ATOM 757 C C . LYS A 1 84 ? -20.95500 10.97200 -19.32500 1.000 31.32000 81 LYS A C 1
ATOM 758 O O . LYS A 1 84 ? -20.58300 11.94900 -19.98700 1.000 29.12000 81 LYS A O 1
ATOM 764 N N A THR A 1 85 ? -22.23900 10.73600 -19.04900 0.660 27.75000 82 THR A N 1
ATOM 765 N N B THR A 1 85 ? -22.24400 10.76900 -19.04900 0.340 27.76000 82 THR A N 1
ATOM 766 C CA A THR A 1 85 ? -23.26500 11.68600 -19.45600 0.660 30.19000 82 THR A CA 1
ATOM 767 C CA B THR A 1 85 ? -23.20900 11.75200 -19.53500 0.340 30.08000 82 THR A CA 1
ATOM 768 C C A THR A 1 85 ? -23.04100 13.03300 -18.78600 0.660 29.54000 82 THR A C 1
ATOM 769 C C B THR A 1 85 ? -23.20100 13.03900 -18.72100 0.340 29.60000 82 THR A C 1
ATOM 770 O O A THR A 1 85 ? -23.19100 14.08300 -19.42200 0.660 32.33000 82 THR A O 1
ATOM 771 O O B THR A 1 85 ? -23.70900 14.06000 -19.19700 0.340 35.06000 82 THR A O 1
ATOM 778 N N . ARG A 1 86 ? -22.62800 13.02300 -17.51500 1.000 29.41000 83 ARG A N 1
ATOM 779 C CA . ARG A 1 86 ? -22.42000 14.27100 -16.78900 1.000 25.18000 83 ARG A CA 1
ATOM 780 C C . ARG A 1 86 ? -21.14100 14.98700 -17.21800 1.000 40.55000 83 ARG A C 1
ATOM 781 O O . ARG A 1 86 ? -21.07700 16.22200 -17.15300 1.000 36.70000 83 ARG A O 1
ATOM 789 N N . TYR A 1 87 ? -20.11900 14.24100 -17.66300 1.000 31.21000 84 TYR A N 1
ATOM 790 C CA . TYR A 1 87 ? -18.83400 14.80800 -18.09800 1.000 31.24000 84 TYR A CA 1
ATOM 791 C C . TYR A 1 87 ? -18.50700 14.21700 -19.46600 1.000 34.91000 84 TYR A C 1
ATOM 792 O O . TYR A 1 87 ? -17.65500 13.33900 -19.58000 1.000 29.21000 84 TYR A O 1
ATOM 801 N N . LYS A 1 88 ? -19.18400 14.70700 -20.51100 1.000 26.75000 85 LYS A N 1
ATOM 802 C CA . LYS A 1 88 ? -19.00800 14.14400 -21.84600 1.000 33.10000 85 LYS A CA 1
ATOM 803 C C . LYS A 1 88 ? -17.57500 14.27000 -22.34200 1.000 22.62000 85 LYS A C 1
ATOM 804 O O . LYS A 1 88 ? -17.15900 13.49800 -23.21000 1.000 29.51000 85 LYS A O 1
ATOM 810 N N . GLU A 1 89 ? -16.81000 15.21300 -21.79400 1.000 26.17000 86 GLU A N 1
ATOM 811 C CA . GLU A 1 89 ? -15.44400 15.45800 -22.23400 1.000 26.63000 86 GLU A CA 1
ATOM 812 C C . GLU A 1 89 ? -14.49400 14.33400 -21.86200 1.000 23.96000 86 GLU A C 1
ATOM 813 O O . GLU A 1 89 ? -13.36000 14.32200 -22.34700 1.000 27.93000 86 GLU A O 1
ATOM 819 N N A ILE A 1 90 ? -14.94400 13.37700 -21.04500 0.230 26.86000 87 ILE A N 1
ATOM 820 N N B ILE A 1 90 ? -14.89700 13.40400 -20.99900 0.770 26.91000 87 ILE A N 1
ATOM 821 C CA A ILE A 1 90 ? -14.09400 12.27800 -20.60100 0.230 25.78000 87 ILE A CA 1
ATOM 822 C CA B ILE A 1 90 ? -13.92700 12.42000 -20.55000 0.770 26.59000 87 ILE A CA 1
ATOM 823 C C A ILE A 1 90 ? -13.57700 11.48600 -21.79300 0.230 26.68000 87 ILE A C 1
ATOM 824 C C B ILE A 1 90 ? -13.56800 11.47000 -21.68300 0.770 26.88000 87 ILE A C 1
ATOM 825 O O A ILE A 1 90 ? -14.31800 11.18800 -22.73800 0.230 23.69000 87 ILE A O 1
ATOM 826 O O B ILE A 1 90 ? -14.41100 11.08300 -22.50700 0.770 24.12000 87 ILE A O 1
ATOM 835 N N . THR A 1 91 ? -12.28900 11.13500 -21.75300 1.000 20.58000 88 THR A N 1
ATOM 836 C CA . THR A 1 91 ? -11.74900 10.21500 -22.72800 1.000 20.45000 88 THR A CA 1
ATOM 837 C C . THR A 1 91 ? -11.56500 8.82200 -22.15900 1.000 20.98000 88 THR A C 1
ATOM 838 O O . THR A 1 91 ? -11.45700 7.86100 -22.92200 1.000 20.73000 88 THR A O 1
ATOM 842 N N . GLU A 1 92 ? -11.54600 8.67800 -20.83100 1.000 18.92000 89 GLU A N 1
ATOM 843 C CA . GLU A 1 92 ? -11.32900 7.36600 -20.24700 1.000 18.01000 89 GLU A CA 1
ATOM 844 C C . GLU A 1 92 ? -11.86300 7.41500 -18.82600 1.000 17.15000 89 GLU A C 1
ATOM 845 O O . GLU A 1 92 ? -11.76200 8.44800 -18.15900 1.000 16.93000 89 GLU A O 1
ATOM 851 N N . LEU A 1 93 ? -12.49800 6.33100 -18.40900 1.000 16.10000 90 LEU A N 1
ATOM 852 C CA . LEU A 1 93 ? -13.05600 6.20400 -17.06900 1.000 15.27000 90 LEU A CA 1
ATOM 853 C C . LEU A 1 93 ? -12.59300 4.87600 -16.51100 1.000 14.92000 90 LEU A C 1
ATOM 854 O O . LEU A 1 93 ? -12.61200 3.86000 -17.21000 1.000 16.51000 90 LEU A O 1
ATOM 859 N N . TYR A 1 94 ? -12.15800 4.87400 -15.25200 1.000 13.38000 91 TYR A N 1
ATOM 860 C CA . TYR A 1 94 ? -11.87500 3.63000 -14.55600 1.000 12.78000 91 TYR A CA 1
ATOM 861 C C . TYR A 1 94 ? -12.60000 3.68200 -13.22600 1.000 14.97000 91 TYR A C 1
ATOM 862 O O . TYR A 1 94 ? -12.44100 4.64900 -12.48000 1.000 14.74000 91 TYR A O 1
ATOM 871 N N . LEU A 1 95 ? -13.42400 2.67800 -12.95100 1.000 12.58000 92 LEU A N 1
ATOM 872 C CA . LEU A 1 95 ? -14.19300 2.63200 -11.71700 1.000 12.04000 92 LEU A CA 1
ATOM 873 C C . LEU A 1 95 ? -14.10800 1.23300 -11.14500 1.000 14.35000 92 LEU A C 1
ATOM 874 O O . LEU A 1 95 ? -14.38900 0.25900 -11.84800 1.000 15.71000 92 LEU A O 1
ATOM 879 N N . LYS A 1 96 ? -13.73100 1.13300 -9.87100 1.000 12.99000 93 LYS A N 1
ATOM 880 C CA . LYS A 1 96 ? -13.63500 -0.16100 -9.20900 1.000 14.13000 93 LYS A CA 1
ATOM 881 C C . LYS A 1 96 ? -14.37500 -0.06000 -7.88900 1.000 13.92000 93 LYS A C 1
ATOM 882 O O . LYS A 1 96 ? -14.20600 0.91800 -7.14900 1.000 15.02000 93 LYS A O 1
ATOM 888 N N . ILE A 1 97 ? -15.21600 -1.04700 -7.61300 1.000 13.68000 94 ILE A N 1
ATOM 889 C CA . ILE A 1 97 ? -15.97000 -1.10600 -6.36600 1.000 14.73000 94 ILE A CA 1
ATOM 890 C C . ILE A 1 97 ? -15.58600 -2.38100 -5.62000 1.000 17.18000 94 ILE A C 1
ATOM 891 O O . ILE A 1 97 ? -15.66600 -3.47800 -6.18100 1.000 16.81000 94 ILE A O 1
ATOM 896 N N . SER A 1 98 ? -15.15500 -2.23900 -4.37100 1.000 18.33000 95 SER A N 1
ATOM 897 C CA . SER A 1 98 ? -14.71600 -3.38500 -3.59000 1.000 20.14000 95 SER A CA 1
ATOM 898 C C . SER A 1 98 ? -15.55700 -3.51300 -2.33900 1.000 18.6300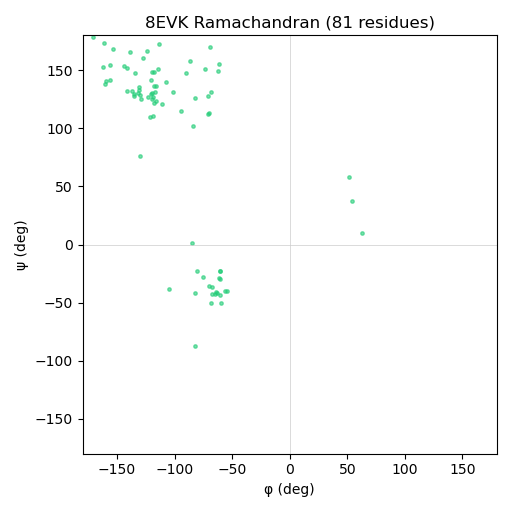0 95 SER A C 1
ATOM 899 O O . SER A 1 98 ? -15.95000 -2.50600 -1.73700 1.000 18.03000 95 SER A O 1
ATOM 902 N N . LYS A 1 99 ? -15.85400 -4.76500 -1.99900 1.000 22.95000 96 LYS A N 1
ATOM 903 C CA . LYS A 1 99 ? -16.52700 -5.11500 -0.75400 1.000 24.82000 96 LYS A CA 1
ATOM 904 C C . LYS A 1 99 ? -15.46500 -5.46700 0.27600 1.000 26.41000 96 LYS A C 1
ATOM 905 O O . LYS A 1 99 ? -14.74900 -6.46200 0.11700 1.000 32.10000 96 LYS A O 1
ATOM 911 N N . LEU A 1 100 ? -15.38200 -4.65300 1.32500 1.000 26.16000 97 LEU A N 1
ATOM 912 C CA . LEU A 1 100 ? -14.28900 -4.73300 2.28800 1.000 37.84000 97 LEU A CA 1
ATOM 913 C C . LEU A 1 100 ? -14.42900 -5.91600 3.24100 1.000 42.61000 97 LEU A C 1
ATOM 914 O O . LEU A 1 100 ? -13.42400 -6.52300 3.63000 1.000 40.59000 97 LEU A O 1
ATOM 919 N N A GLU A 1 101 ? -15.65000 -6.28000 3.62400 0.670 40.17000 98 GLU A N 1
ATOM 920 N N B GLU A 1 101 ? -15.65800 -6.24600 3.62900 0.330 40.06000 98 GLU A N 1
ATOM 921 C CA A GLU A 1 101 ? -15.83400 -7.25600 4.69200 0.670 37.21000 98 GLU A CA 1
ATOM 922 C CA B GLU A 1 101 ? -15.91500 -7.21900 4.68400 0.330 37.30000 98 GLU A CA 1
ATOM 923 C C A GLU A 1 101 ? -16.56100 -8.52400 4.27100 0.670 40.40000 98 GLU A C 1
ATOM 924 C C B GLU A 1 101 ? -16.94700 -8.24800 4.24800 0.330 39.76000 98 GLU A C 1
ATOM 925 O O A GLU A 1 101 ? -16.82400 -9.37900 5.12400 0.670 43.20000 98 GLU A O 1
ATOM 926 O O B GLU A 1 101 ? -17.80800 -8.65500 5.03200 0.330 40.47000 98 GLU A O 1
ATOM 937 N N . ILE A 1 102 ? -16.88600 -8.68200 2.98800 1.000 33.09000 99 ILE A N 1
ATOM 938 C CA . ILE A 1 102 ? -17.69700 -9.81500 2.56100 1.000 35.56000 99 ILE A CA 1
ATOM 939 C C . ILE A 1 102 ? -16.95800 -11.14000 2.71700 1.000 41.16000 99 ILE A C 1
ATOM 940 O O . ILE A 1 102 ? -17.60200 -12.19400 2.80200 1.000 43.68000 99 ILE A O 1
ATOM 945 N N . SER A 1 103 ? -15.62400 -11.11600 2.76100 1.000 48.33000 100 SER A N 1
ATOM 946 C CA . SER A 1 103 ? -14.81100 -12.31000 2.97700 1.000 46.28000 100 SER A CA 1
ATOM 947 C C . SER A 1 103 ? -13.65300 -11.88100 3.87200 1.000 45.35000 100 SER A C 1
ATOM 948 O O . SER A 1 103 ? -13.01000 -10.85100 3.59800 1.000 41.48000 100 SER A O 1
ATOM 951 N N . PRO A 1 104 ? -13.35800 -12.62900 4.93900 1.000 39.75000 101 PRO A N 1
ATOM 952 C CA . PRO A 1 104 ? -12.31900 -12.17500 5.87800 1.000 43.42000 101 PRO A CA 1
ATOM 953 C C . PRO A 1 104 ? -10.90100 -12.35400 5.36700 1.000 45.70000 101 PRO A C 1
ATOM 954 O O . PRO A 1 104 ? -9.97900 -11.75200 5.93300 1.000 53.93000 101 PRO A O 1
ATOM 958 N N A ASP A 1 105 ? -10.67400 -13.14300 4.32100 0.490 40.52000 102 ASP A N 1
ATOM 959 N N B ASP A 1 105 ? -10.71500 -13.13400 4.29800 0.510 40.49000 102 ASP A N 1
ATOM 960 C CA A ASP A 1 105 ? -9.30800 -13.46000 3.92400 0.490 39.20000 102 ASP A CA 1
ATOM 961 C CA B ASP A 1 105 ? -9.40100 -13.57600 3.84700 0.510 39.32000 102 ASP A CA 1
ATOM 962 C C A ASP A 1 105 ? -8.83100 -12.71200 2.68500 0.490 35.73000 102 ASP A C 1
ATOM 963 C C B ASP A 1 105 ? -9.04200 -13.05600 2.46000 0.510 36.05000 102 ASP A C 1
ATOM 964 O O A ASP A 1 105 ? -7.63500 -12.76000 2.37700 0.490 30.22000 102 ASP A O 1
ATOM 965 O O B ASP A 1 105 ? -8.15800 -13.62000 1.80900 0.510 22.52000 102 ASP A O 1
ATOM 974 N N . SER A 1 106 ? -9.71800 -12.01600 1.98200 1.000 28.40000 103 SER A N 1
ATOM 975 C CA . SER A 1 106 ? -9.37200 -11.42500 0.69600 1.000 29.47000 103 SER A CA 1
ATOM 976 C C . SER A 1 106 ? -10.11400 -10.10700 0.53900 1.000 34.63000 103 SER A C 1
ATOM 977 O O . SER A 1 106 ? -10.99100 -9.75900 1.33200 1.000 29.25000 103 SER A O 1
ATOM 980 N N . GLN A 1 107 ? -9.77000 -9.39300 -0.52400 1.000 29.90000 104 GLN A N 1
ATOM 981 C CA . GLN A 1 107 ? -10.50700 -8.21400 -0.95000 1.000 34.06000 104 GLN A CA 1
ATOM 982 C C . GLN A 1 107 ? -11.04000 -8.51700 -2.33800 1.000 25.89000 104 GLN A C 1
ATOM 983 O O . GLN A 1 107 ? -10.26000 -8.84600 -3.23600 1.000 28.33000 104 GLN A O 1
ATOM 989 N N . VAL A 1 108 ? -12.35900 -8.45000 -2.50200 1.000 24.83000 105 VAL A N 1
ATOM 990 C CA . VAL A 1 108 ? -13.01100 -8.76500 -3.76400 1.000 27.35000 105 VAL A CA 1
ATOM 991 C C . VAL A 1 108 ? -13.64500 -7.49900 -4.31600 1.000 32.20000 105 VAL A C 1
ATOM 992 O O . VAL A 1 108 ? -14.03300 -6.58600 -3.57200 1.000 25.52000 105 VAL A O 1
ATOM 996 N N . GLY A 1 109 ? -13.73100 -7.44200 -5.63600 1.000 25.40000 106 GLY A N 1
ATOM 997 C CA . GLY A 1 109 ? -14.33600 -6.28100 -6.25900 1.000 25.64000 106 GLY A CA 1
ATOM 998 C C . GLY A 1 109 ? -14.53800 -6.52000 -7.73600 1.000 24.37000 106 GLY A C 1
ATOM 999 O O . GLY A 1 109 ? -14.21600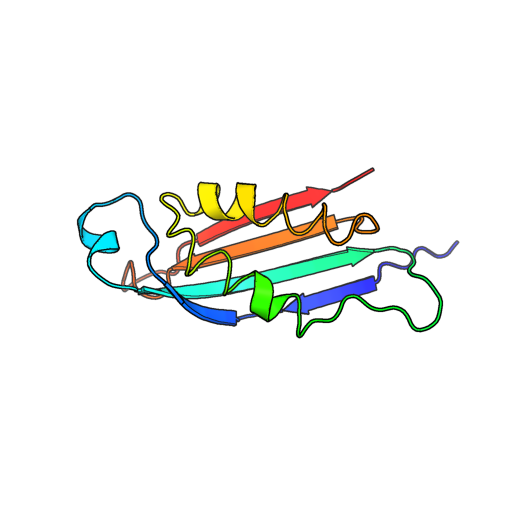 -7.58100 -8.27500 1.000 22.21000 106 GLY A O 1
ATOM 1000 N N . ALA A 1 110 ? -15.11800 -5.51600 -8.38600 1.000 17.56000 107 ALA A N 1
ATOM 1001 C CA . ALA A 1 110 ? -15.31500 -5.54100 -9.82100 1.000 19.29000 107 ALA A CA 1
ATOM 1002 C C . ALA A 1 110 ? -15.04500 -4.13900 -10.33500 1.000 16.45000 107 ALA A C 1
ATOM 1003 O O . ALA A 1 110 ? -15.20200 -3.15500 -9.60800 1.000 15.22000 107 ALA A O 1
ATOM 1005 N N . SER A 1 111 ? -14.61300 -4.06000 -11.58600 1.000 15.38000 108 SER A N 1
ATOM 1006 C CA . SER A 1 111 ? -14.25900 -2.78400 -12.17900 1.000 14.79000 108 SER A CA 1
ATOM 1007 C C . SER A 1 111 ? -14.74900 -2.69400 -13.60800 1.000 16.74000 108 SER A C 1
ATOM 1008 O O . SER A 1 111 ? -15.10800 -3.68400 -14.25000 1.000 16.51000 108 SER A O 1
ATOM 1011 N N . VAL A 1 112 ? -14.73300 -1.46800 -14.10400 1.000 14.53000 109 VAL A N 1
ATOM 1012 C CA . VAL A 1 112 ? -14.93700 -1.19700 -15.52000 1.000 14.15000 109 VAL A CA 1
ATOM 1013 C C . VAL A 1 112 ? -13.93400 -0.14200 -15.95700 1.000 15.82000 109 VAL A C 1
ATOM 1014 O O . VAL A 1 112 ? -13.72300 0.85800 -15.26100 1.000 13.70000 109 VAL A O 1
ATOM 1018 N N . LYS A 1 113 ? -13.26600 -0.39300 -17.07500 1.000 15.51000 110 LYS A N 1
ATOM 1019 C CA . LYS A 1 113 ? -12.40900 0.57300 -17.74100 1.000 15.73000 110 LYS A CA 1
ATOM 1020 C C . LYS A 1 113 ? -13.04300 0.84500 -19.08800 1.000 18.08000 110 LYS A C 1
ATOM 1021 O O . LYS A 1 113 ? -13.25100 -0.08300 -19.87300 1.000 19.68000 110 LYS A O 1
ATOM 1027 N N . ILE A 1 114 ? -13.33600 2.10400 -19.35700 1.000 14.75000 111 ILE A N 1
ATOM 1028 C CA . ILE A 1 114 ? -13.99700 2.50200 -20.58900 1.000 16.13000 111 ILE A CA 1
ATOM 1029 C C . ILE A 1 114 ? -13.12600 3.51700 -21.29700 1.000 19.22000 111 ILE A C 1
ATOM 1030 O O . ILE A 1 114 ? -12.74200 4.52900 -20.70400 1.000 19.40000 111 ILE A O 1
ATOM 1035 N N . CYS A 1 115 ? -12.82500 3.25200 -22.57100 1.000 19.36000 112 CYS A N 1
ATOM 1036 C CA . CYS A 1 115 ? -12.06600 4.16900 -23.40600 1.000 24.55000 112 CYS A CA 1
ATOM 1037 C C . CYS A 1 115 ? -13.02800 4.70000 -24.45000 1.000 22.59000 112 CYS A C 1
ATOM 1038 O O . CYS A 1 115 ? -13.63500 3.91500 -25.18500 1.000 27.10000 112 CYS A O 1
ATOM 1041 N N . TYR A 1 116 ? -13.20200 6.01100 -24.47800 1.000 21.74000 113 TYR A N 1
ATOM 1042 C CA . TYR A 1 116 ? -14.10500 6.66300 -25.42000 1.000 26.13000 113 TYR A CA 1
ATOM 1043 C C . TYR A 1 116 ? -13.30500 7.26600 -26.57200 1.000 34.47000 113 TYR A C 1
ATOM 1044 O O . TYR A 1 116 ? -12.31600 7.97500 -26.34800 1.000 35.47000 113 TYR A O 1
ATOM 1053 N N . GLU A 1 117 ? -13.73600 6.99500 -27.79900 1.000 41.89000 114 GLU A N 1
ATOM 1054 C CA . GLU A 1 117 ? -13.09300 7.60500 -28.96200 1.000 42.46000 114 GLU A CA 1
ATOM 1055 C C . GLU A 1 117 ? -14.10700 8.37300 -29.80500 1.000 56.17000 114 GLU A C 1
ATOM 1056 O O . GLU A 1 117 ? -15.31800 8.22800 -29.62200 1.000 43.88000 114 GLU A O 1
#

Secondary structure (DSSP, 8-state):
-----EEEEEEEEEEEE---SSGGGGGS-EEEEEEEEEEES---TT----HHHHHHHHHHHHHHH--SSHHHHHHHHHHHHHHHTTTEEEEEEEEEESSSSSS--EEEEEEEE--

Nearest PDB structures (foldseek):
  8evk-assembly1_A  TM=1.009E+00  e=1.027E-23  Helicobacter pylori G27
  2cg8-assembly1_D-2  TM=8.746E-01  e=9.056E-07  Streptococcus pneumoniae
  2cg8-assembly1_B-2  TM=8.686E-01  e=1.306E-06  Streptococcus pneumoniae
  7f2v-assembly1_A  TM=5.973E-01  e=5.535E-03  Thermobispora bispora DSM 43833
  1vax-assembly1_B  TM=6.535E-01  e=2.391E-02  Arthrobacter globiformis

CATH classification: 3.30.1130.10

InterPro domains:
  IPR006157 Dihydroneopterin aldolase/epimerase domain [PF02152] (7-102)
  IPR006157 Dihydroneopterin aldolase/epimerase domain [SM00905] (7-111)
  IPR006157 Dihydroneopterin aldolase/epimerase domain [TIGR00526] (5-116)
  IPR043133 GTP cyclohydrolase I, C-terminal/NADPH-dependent 7-cyano-7-deazaguanine reductase [G3DSA:3.30.1130.10] (4-114)

Sequence (115 aa):
GMKKTKQGVHVHNLVFETILGIILEFERLKPQKISVDLDLFYTQLPNKAYLDYIKKIQELIQQKKMMMMQEKQYLLIEDALKDLSSQIILLKTTRYKEIITELYLKISKLEEISPDDSQVGASVKICYE

Organism: Helicobacter pylori (strain G27) (NCBI:txid563041)

B-factor: mean 30.63, std 12.85, range [12.04, 90.42]

Solvent-accessible surface area: 7375 Å² total; per-residue (Å²): 140,177,200,62,116,76,31,26,98,12,102,110,13,61,13,86,3,22,0,0,86,97,157,132,14,68,140,150,67,11,74,0,13,0,39,2,20,0,34,24,74,143,18,98,121,182,44,159,6,36,135,90,111,1,64,104,27,0,45,110,25,0,85,108,104,79,20,90,81,18,91,37,0,7,136,35,1,8,105,35,0,42,67,130,20,133,72,4,44,26,0,66,0,78,0,17,18,73,106,54,39,133,139,58,159,65,40,18,57,42,137,47,89,60,231

Radius of gyration: 15.18 Å; Cα contacts (8 Å, |Δi|>4): 209; chains: 1; bounding box: 35×41×37 Å